Protein AF-A0A2Z4WAM3-F1 (afdb_monomer_lite)

Sequence (130 aa):
MFNLNGNDMFFIPVITGIVSMLKSLGLKKTFAPLVSLVLGIILSLIFSTEPELKFRALKGMILGLSASGFYTNGKKAVTMINSDNNLDKQIEKQETDNNKIDVKKLDDEKDIELKLNNHINKEYEKIDKK

Radius of gyration: 34.49 Å; chains: 1; bounding box: 85×30×85 Å

Foldseek 3Di:
DQDDDPVNVVLLVVLLVVLVVVVVVPPDLVCSLVSLLVSLLVCLVVPPPDPDNVSSSVRSNVSSNNSSPVVVVVVVVVCVVVCVVVVVVVVVVVVVVVVVVVVVVVVVVVVVVVVVVVVVVVVVVVVVVD

pLDDT: mean 72.45, std 12.18, range [47.09, 91.25]

Structure (mmCIF, N/CA/C/O backbone):
data_AF-A0A2Z4WAM3-F1
#
_entry.id   AF-A0A2Z4WAM3-F1
#
loop_
_atom_site.group_PDB
_atom_site.id
_atom_site.type_symbol
_atom_site.label_atom_id
_atom_site.label_alt_id
_atom_site.label_comp_id
_atom_site.label_asym_id
_atom_site.label_entity_id
_atom_site.label_seq_id
_atom_site.pdbx_PDB_ins_code
_atom_site.Cartn_x
_atom_site.Cartn_y
_atom_site.Cartn_z
_atom_site.occupancy
_atom_site.B_iso_or_equiv
_atom_site.auth_seq_id
_atom_site.auth_comp_id
_atom_site.auth_asym_id
_atom_site.auth_atom_id
_atom_site.pdbx_PDB_model_num
ATOM 1 N N . MET A 1 1 ? 22.540 5.131 -12.030 1.00 54.34 1 MET A N 1
ATOM 2 C CA . MET A 1 1 ? 21.801 6.235 -11.379 1.00 54.34 1 MET A CA 1
ATOM 3 C C . MET A 1 1 ? 20.325 5.951 -11.608 1.00 54.34 1 MET A C 1
ATOM 5 O O . MET A 1 1 ? 19.946 5.794 -12.757 1.00 54.34 1 MET A O 1
ATOM 9 N N . PHE A 1 2 ? 19.550 5.724 -10.547 1.00 63.81 2 PHE A N 1
ATOM 10 C CA . PHE A 1 2 ? 18.144 5.308 -10.636 1.00 63.81 2 PHE A CA 1
ATOM 11 C C . PHE A 1 2 ? 17.326 6.357 -11.406 1.00 63.81 2 PHE A C 1
ATOM 13 O O . PHE A 1 2 ? 17.219 7.489 -10.940 1.00 63.81 2 PHE A O 1
ATOM 20 N N . ASN A 1 3 ? 16.792 6.000 -12.581 1.00 66.69 3 ASN A N 1
ATOM 21 C CA . ASN A 1 3 ? 15.991 6.904 -13.406 1.00 66.69 3 ASN A CA 1
ATOM 22 C C . ASN A 1 3 ? 14.498 6.574 -13.271 1.00 66.69 3 ASN A C 1
ATOM 24 O O . ASN A 1 3 ? 13.985 5.571 -13.782 1.00 66.69 3 ASN A O 1
ATOM 28 N N . LEU A 1 4 ? 13.792 7.450 -12.559 1.00 67.00 4 LEU A N 1
ATOM 29 C CA . LEU A 1 4 ? 12.342 7.576 -12.650 1.00 67.00 4 LEU A CA 1
ATOM 30 C C . LEU A 1 4 ? 12.055 8.638 -13.705 1.00 67.00 4 LEU A C 1
ATOM 32 O O . LEU A 1 4 ? 12.231 9.829 -13.458 1.00 67.00 4 LEU A O 1
ATOM 36 N N . ASN A 1 5 ? 11.633 8.205 -14.886 1.00 71.88 5 ASN A N 1
ATOM 37 C CA . ASN A 1 5 ? 11.164 9.120 -15.913 1.00 71.88 5 ASN A CA 1
ATOM 38 C C . ASN A 1 5 ? 9.771 9.631 -15.522 1.00 71.88 5 ASN A C 1
ATOM 40 O O . ASN A 1 5 ? 9.014 8.923 -14.858 1.00 71.88 5 ASN A O 1
ATOM 44 N N . GLY A 1 6 ? 9.388 10.832 -15.969 1.00 71.12 6 GLY A N 1
ATOM 45 C CA . GLY A 1 6 ? 8.061 11.399 -15.669 1.00 71.12 6 GLY A CA 1
ATOM 46 C C . GLY A 1 6 ? 6.897 10.478 -16.068 1.00 71.12 6 GLY A C 1
ATOM 47 O O . GLY A 1 6 ? 5.869 10.441 -15.397 1.00 71.12 6 GLY A O 1
ATOM 48 N N . ASN A 1 7 ? 7.102 9.647 -17.091 1.00 75.50 7 ASN A N 1
ATOM 49 C CA . ASN A 1 7 ? 6.134 8.650 -17.550 1.00 75.50 7 ASN A CA 1
ATOM 50 C C . ASN A 1 7 ? 5.888 7.526 -16.527 1.00 75.50 7 ASN A C 1
ATOM 52 O O . ASN A 1 7 ? 4.809 6.939 -16.501 1.00 75.50 7 ASN A O 1
ATOM 56 N N . ASP A 1 8 ? 6.853 7.244 -15.651 1.00 74.38 8 ASP A N 1
ATOM 57 C CA . ASP A 1 8 ? 6.728 6.187 -14.646 1.00 74.38 8 ASP A CA 1
ATOM 58 C C . ASP A 1 8 ? 5.770 6.582 -13.512 1.00 74.38 8 ASP A C 1
ATOM 60 O O . ASP A 1 8 ? 5.213 5.733 -12.813 1.00 74.38 8 ASP A O 1
ATOM 64 N N . MET A 1 9 ? 5.542 7.885 -13.341 1.00 78.31 9 MET A N 1
ATOM 65 C CA . MET A 1 9 ? 4.683 8.430 -12.296 1.00 78.31 9 MET A CA 1
ATOM 66 C C . MET A 1 9 ? 3.201 8.095 -12.536 1.00 78.31 9 MET A C 1
ATOM 68 O O . MET A 1 9 ? 2.434 7.980 -11.578 1.00 78.31 9 MET A O 1
ATOM 72 N N . PHE A 1 10 ? 2.806 7.834 -13.790 1.00 85.25 10 PHE A N 1
ATOM 73 C CA . PHE A 1 10 ? 1.450 7.405 -14.150 1.00 85.25 10 PHE A CA 1
ATOM 74 C C . PHE A 1 10 ? 1.118 5.984 -13.682 1.00 85.25 10 PHE A C 1
ATOM 76 O O . PHE A 1 10 ? -0.057 5.654 -13.519 1.00 85.25 10 PHE A O 1
ATOM 83 N N . PHE A 1 11 ? 2.114 5.141 -13.395 1.00 83.62 11 PHE A N 1
ATOM 84 C CA . PHE A 1 11 ? 1.845 3.788 -12.908 1.00 83.62 11 PHE A CA 1
ATOM 85 C C . PHE A 1 11 ? 1.216 3.784 -11.510 1.00 83.62 11 PHE A C 1
ATOM 87 O O . PHE A 1 11 ? 0.426 2.897 -11.203 1.00 83.62 11 PHE A O 1
ATOM 94 N N . ILE A 1 12 ? 1.488 4.791 -10.675 1.00 85.94 12 ILE A N 1
ATOM 95 C CA . ILE A 1 12 ? 0.952 4.879 -9.307 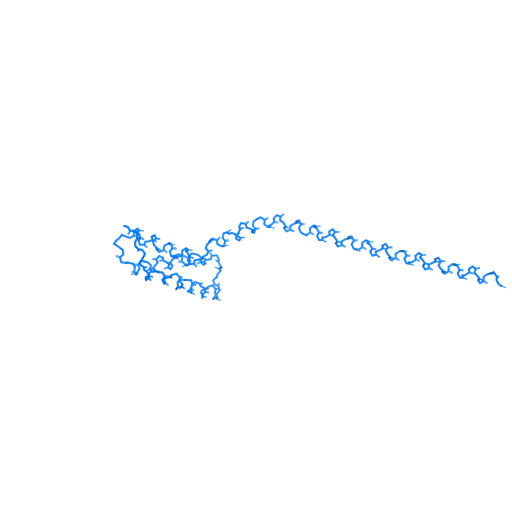1.00 85.94 12 ILE A CA 1
ATOM 96 C C . ILE A 1 12 ? -0.588 4.977 -9.295 1.00 85.94 12 ILE A C 1
ATOM 98 O O . ILE A 1 12 ? -1.220 4.129 -8.651 1.00 85.94 12 ILE A O 1
ATOM 102 N N . PRO A 1 13 ? -1.234 5.945 -9.984 1.00 88.38 13 PRO A N 1
ATOM 103 C CA . PRO A 1 13 ? -2.694 6.014 -10.029 1.00 88.38 13 PRO A CA 1
ATOM 104 C C . PRO A 1 13 ? -3.318 4.811 -10.747 1.00 88.38 13 PRO A C 1
ATOM 106 O O . PRO A 1 13 ? -4.379 4.357 -10.327 1.00 88.38 13 PRO A O 1
ATOM 109 N N . VAL A 1 14 ? -2.651 4.235 -11.756 1.00 89.00 14 VAL A N 1
ATOM 110 C CA . VAL A 1 14 ? -3.119 3.016 -12.444 1.00 89.00 14 VAL A CA 1
ATOM 111 C C . VAL A 1 14 ? -3.167 1.825 -11.484 1.00 89.00 14 VAL A C 1
ATOM 113 O O . VAL A 1 14 ? -4.210 1.184 -11.344 1.00 89.00 14 VAL A O 1
ATOM 116 N N . ILE A 1 15 ? -2.072 1.560 -10.762 1.00 88.69 15 ILE A N 1
ATOM 117 C CA . ILE A 1 15 ? -2.007 0.486 -9.759 1.00 88.69 15 ILE A CA 1
ATOM 118 C C . ILE A 1 15 ? -3.053 0.733 -8.667 1.00 88.69 15 ILE A C 1
ATOM 120 O O . ILE A 1 15 ? -3.781 -0.183 -8.285 1.00 88.69 15 ILE A O 1
ATOM 124 N N . THR A 1 16 ? -3.173 1.976 -8.193 1.00 86.50 16 THR A N 1
ATOM 125 C CA . THR A 1 16 ? -4.145 2.354 -7.156 1.00 86.50 16 THR A CA 1
ATOM 126 C C . THR A 1 16 ? -5.585 2.115 -7.615 1.00 86.50 16 THR A C 1
ATOM 128 O O . THR A 1 16 ? -6.379 1.560 -6.854 1.00 86.50 16 THR A O 1
ATOM 131 N N . GLY A 1 17 ? -5.921 2.475 -8.857 1.00 87.44 17 GLY A N 1
ATOM 132 C CA . GLY A 1 17 ? -7.244 2.272 -9.449 1.00 87.44 17 GLY A CA 1
ATOM 133 C C . GLY A 1 17 ? -7.616 0.795 -9.544 1.00 87.44 17 GLY A C 1
ATOM 134 O O . GLY A 1 17 ? -8.666 0.398 -9.038 1.00 87.44 17 GLY A O 1
ATOM 135 N N . ILE A 1 18 ? -6.718 -0.036 -10.085 1.00 88.38 18 ILE A N 1
ATOM 136 C CA . ILE A 1 18 ? -6.936 -1.486 -10.188 1.00 88.38 18 ILE A CA 1
ATOM 137 C C . ILE A 1 18 ? -7.137 -2.091 -8.793 1.00 88.38 18 ILE A C 1
ATOM 139 O O . ILE A 1 18 ? -8.131 -2.767 -8.535 1.00 88.38 18 ILE A O 1
ATOM 143 N N . VAL A 1 19 ? -6.246 -1.788 -7.847 1.00 85.81 19 VAL A N 1
ATOM 144 C CA . VAL A 1 19 ? -6.341 -2.293 -6.468 1.00 85.81 19 VAL A CA 1
ATOM 145 C C . VAL A 1 19 ? -7.636 -1.831 -5.787 1.00 85.81 19 VAL A C 1
ATOM 147 O O . VAL A 1 19 ? -8.226 -2.589 -5.017 1.00 85.81 19 VAL A O 1
ATOM 150 N N . SER A 1 20 ? -8.106 -0.612 -6.063 1.00 84.38 20 SER A N 1
ATOM 151 C CA . SER A 1 20 ? -9.373 -0.085 -5.537 1.00 84.38 20 SER A CA 1
ATOM 152 C C . SER A 1 20 ? -10.595 -0.827 -6.091 1.00 84.38 20 SER A C 1
ATOM 154 O O . SER A 1 20 ? -11.514 -1.160 -5.337 1.00 84.38 20 SER A O 1
ATOM 156 N N . MET A 1 21 ? -10.582 -1.170 -7.381 1.00 85.00 21 MET A N 1
ATOM 157 C CA . MET A 1 21 ? -11.629 -1.997 -7.988 1.00 85.00 21 MET A CA 1
ATOM 158 C C . MET A 1 21 ? -11.644 -3.399 -7.375 1.00 85.00 21 MET A C 1
ATOM 160 O O . MET A 1 21 ? -12.700 -3.853 -6.944 1.00 85.00 21 MET A O 1
ATOM 164 N N . LEU A 1 22 ? -10.485 -4.051 -7.215 1.00 84.31 22 LEU A N 1
ATOM 165 C CA . LEU A 1 22 ? -10.424 -5.366 -6.562 1.00 84.31 22 LEU A CA 1
ATOM 166 C C . LEU A 1 22 ? -10.932 -5.330 -5.113 1.00 84.31 22 LEU A C 1
ATOM 168 O O . LEU A 1 22 ? -11.656 -6.232 -4.693 1.00 84.31 22 LEU A O 1
ATOM 172 N N . LYS A 1 23 ? -10.603 -4.280 -4.348 1.00 79.81 23 LYS A N 1
ATOM 173 C CA . LYS A 1 23 ? -11.161 -4.072 -2.998 1.00 79.81 23 LYS A CA 1
ATOM 174 C C . LYS A 1 23 ? -12.687 -3.984 -3.023 1.00 79.81 23 LYS A C 1
ATOM 176 O O . LYS A 1 23 ? -13.337 -4.547 -2.148 1.00 79.81 23 LYS A O 1
ATOM 181 N N . SER A 1 24 ? -13.242 -3.294 -4.017 1.00 76.25 24 SER A N 1
ATOM 182 C CA . SER A 1 24 ? -14.691 -3.111 -4.171 1.00 76.25 24 SER A CA 1
ATOM 183 C C . SER A 1 24 ? -15.408 -4.407 -4.567 1.00 76.25 24 SER A C 1
ATOM 185 O O . SER A 1 24 ? -16.566 -4.593 -4.215 1.00 76.25 24 SER A O 1
ATOM 187 N N . LEU A 1 25 ? -14.708 -5.335 -5.227 1.00 80.50 25 LEU A N 1
ATOM 188 C CA . LEU A 1 25 ? -15.220 -6.651 -5.633 1.00 80.50 25 LEU A CA 1
ATOM 189 C C . LEU A 1 25 ? -15.159 -7.722 -4.523 1.00 80.50 25 LEU A C 1
ATOM 191 O O . LEU A 1 25 ? -15.464 -8.883 -4.779 1.00 80.50 25 LEU A O 1
ATOM 195 N N . GLY A 1 26 ? -14.771 -7.361 -3.294 1.00 73.81 26 GLY A N 1
ATOM 196 C CA . GLY A 1 26 ? -14.760 -8.279 -2.145 1.00 73.81 26 GLY A CA 1
ATOM 197 C C . GLY A 1 26 ? -13.373 -8.751 -1.701 1.00 73.81 26 GLY A C 1
ATOM 198 O O . GLY A 1 26 ? -13.267 -9.600 -0.813 1.00 73.81 26 GLY A O 1
ATOM 199 N N . LEU A 1 27 ? -12.290 -8.192 -2.255 1.00 74.62 27 LEU A N 1
ATOM 200 C CA . LEU A 1 27 ? -10.943 -8.484 -1.768 1.00 74.62 27 LEU A CA 1
ATOM 201 C C . LEU A 1 27 ? -10.762 -7.933 -0.342 1.00 74.62 27 LEU A C 1
ATOM 203 O O . LEU A 1 27 ? -10.861 -6.725 -0.103 1.00 74.62 27 LEU A O 1
ATOM 207 N N . LYS A 1 28 ? -10.442 -8.815 0.616 1.00 70.25 28 LYS A N 1
ATOM 208 C CA . LYS A 1 28 ? -10.142 -8.416 2.001 1.00 70.25 28 LYS A CA 1
ATOM 209 C C . LYS A 1 28 ? -9.019 -7.373 2.005 1.00 70.25 28 LYS A C 1
ATOM 211 O O . LYS A 1 28 ? -7.975 -7.573 1.382 1.00 70.25 28 LYS A O 1
ATOM 216 N N . LYS A 1 29 ? -9.208 -6.278 2.755 1.00 68.94 29 LYS A N 1
ATOM 217 C CA . LYS A 1 29 ? -8.260 -5.144 2.837 1.00 68.94 29 LYS A CA 1
ATOM 218 C C . LYS A 1 29 ? -6.824 -5.560 3.186 1.00 68.94 29 LYS A C 1
ATOM 220 O O . LYS A 1 29 ? -5.895 -4.856 2.808 1.00 68.94 29 LYS A O 1
ATOM 225 N N . THR A 1 30 ? -6.641 -6.709 3.831 1.00 73.44 30 THR A N 1
ATOM 226 C CA . THR A 1 30 ? -5.341 -7.301 4.173 1.00 73.44 30 THR A CA 1
ATOM 227 C C . THR A 1 30 ? -4.509 -7.710 2.951 1.00 73.44 30 THR A C 1
ATOM 229 O O . THR A 1 30 ? -3.288 -7.630 3.002 1.00 73.44 30 THR A O 1
ATOM 232 N N . PHE A 1 31 ? -5.140 -8.094 1.834 1.00 80.62 31 PHE A N 1
ATOM 233 C CA . PHE A 1 31 ? -4.430 -8.507 0.611 1.00 80.62 31 PHE A CA 1
ATOM 234 C C . PHE A 1 31 ? -4.140 -7.357 -0.347 1.00 80.62 31 PHE A C 1
ATOM 236 O O . PHE A 1 31 ? -3.322 -7.501 -1.250 1.00 80.62 31 PHE A O 1
ATOM 243 N N . ALA A 1 32 ? -4.765 -6.200 -0.145 1.00 79.88 32 ALA A N 1
ATOM 244 C CA . ALA A 1 32 ? -4.541 -5.026 -0.975 1.00 79.88 32 ALA A CA 1
ATOM 245 C C . ALA A 1 32 ? -3.060 -4.642 -1.172 1.00 79.88 32 ALA A C 1
ATOM 247 O O . ALA A 1 32 ? -2.687 -4.394 -2.318 1.00 79.88 32 ALA A O 1
ATOM 248 N N . PRO A 1 33 ? -2.212 -4.596 -0.123 1.00 84.31 33 PRO A N 1
ATOM 249 C CA . PRO A 1 33 ? -0.800 -4.272 -0.305 1.00 84.31 33 PRO A CA 1
ATOM 250 C C . PRO A 1 33 ? 0.008 -5.373 -0.988 1.00 84.31 33 PRO A C 1
ATOM 252 O O . PRO A 1 33 ? 0.965 -5.074 -1.694 1.00 84.31 33 PRO A O 1
ATOM 255 N N . LEU A 1 34 ? -0.385 -6.639 -0.836 1.00 88.38 34 LEU A N 1
ATOM 256 C CA . LEU A 1 34 ? 0.265 -7.730 -1.556 1.00 88.38 34 LEU A CA 1
ATOM 257 C C . LEU A 1 34 ? -0.067 -7.663 -3.051 1.00 88.38 34 LEU A C 1
ATOM 259 O O . LEU A 1 34 ? 0.819 -7.777 -3.892 1.00 88.38 34 LEU A O 1
ATOM 263 N N . VAL A 1 35 ? -1.333 -7.403 -3.384 1.00 87.50 35 VAL A N 1
ATOM 264 C CA . VAL A 1 35 ? -1.784 -7.247 -4.772 1.00 87.50 35 VAL A CA 1
ATOM 265 C C . VAL A 1 35 ? -1.109 -6.051 -5.438 1.00 87.50 35 VAL A C 1
ATOM 267 O O . VAL A 1 35 ? -0.628 -6.180 -6.559 1.00 87.50 35 VAL A O 1
ATOM 270 N N . SER A 1 36 ? -1.020 -4.904 -4.760 1.00 86.94 36 SER A N 1
ATOM 271 C CA . SER A 1 36 ? -0.358 -3.724 -5.325 1.00 86.94 36 SER A CA 1
ATOM 272 C C . SER A 1 36 ? 1.147 -3.929 -5.513 1.00 86.94 36 SER A C 1
ATOM 274 O O . SER A 1 36 ? 1.705 -3.438 -6.490 1.00 86.94 36 SER A O 1
ATOM 276 N N . LEU A 1 37 ? 1.802 -4.669 -4.611 1.00 90.19 37 LEU A N 1
ATOM 277 C CA . LEU A 1 37 ? 3.214 -5.031 -4.716 1.00 90.19 37 LEU A CA 1
ATOM 278 C C . LEU A 1 37 ? 3.465 -5.924 -5.932 1.00 90.19 37 LEU A C 1
ATOM 280 O O . LEU A 1 37 ? 4.340 -5.629 -6.743 1.00 90.19 37 LEU A O 1
ATOM 284 N N . VAL A 1 38 ? 2.669 -6.984 -6.080 1.00 91.25 38 VAL A N 1
ATOM 285 C CA . VAL A 1 38 ? 2.763 -7.906 -7.216 1.00 91.25 38 VAL A CA 1
ATOM 286 C C . VAL A 1 38 ? 2.487 -7.168 -8.526 1.00 91.25 38 VAL A C 1
ATOM 288 O O . VAL A 1 38 ? 3.273 -7.295 -9.462 1.00 91.25 38 VAL A O 1
ATOM 291 N N . LEU A 1 39 ? 1.449 -6.325 -8.579 1.00 90.62 39 LEU A N 1
ATOM 292 C CA . LEU A 1 39 ? 1.183 -5.480 -9.746 1.00 90.62 39 LEU A CA 1
ATOM 293 C C . LEU A 1 39 ? 2.359 -4.551 -10.056 1.00 90.62 39 LEU A C 1
ATOM 295 O O . LEU A 1 39 ? 2.794 -4.493 -11.199 1.00 90.62 39 LEU A O 1
ATOM 299 N N . GLY A 1 40 ? 2.899 -3.848 -9.059 1.00 89.31 40 GLY A N 1
ATOM 300 C CA . GLY A 1 40 ? 4.020 -2.926 -9.252 1.00 89.31 40 GLY A CA 1
ATOM 301 C C . GLY A 1 40 ? 5.269 -3.621 -9.796 1.00 89.31 40 GLY A C 1
ATOM 302 O O . GLY A 1 40 ? 5.910 -3.112 -10.717 1.00 89.31 40 GLY A O 1
ATOM 303 N N . ILE A 1 41 ? 5.587 -4.812 -9.282 1.00 90.38 41 ILE A N 1
ATOM 304 C CA . ILE A 1 41 ? 6.703 -5.629 -9.772 1.00 90.38 41 ILE A CA 1
ATOM 305 C C . ILE A 1 41 ? 6.443 -6.092 -11.207 1.00 90.38 41 ILE A C 1
ATOM 307 O O . ILE A 1 41 ? 7.317 -5.914 -12.048 1.00 90.38 41 ILE A O 1
ATOM 311 N N . ILE A 1 42 ? 5.257 -6.624 -11.515 1.00 90.62 42 ILE A N 1
ATOM 312 C CA . ILE A 1 42 ? 4.911 -7.092 -12.867 1.00 90.62 42 ILE A CA 1
ATOM 313 C C . ILE A 1 42 ? 4.967 -5.939 -13.874 1.00 90.62 42 ILE A C 1
ATOM 315 O O . ILE A 1 42 ? 5.597 -6.070 -14.921 1.00 90.62 42 ILE A O 1
ATOM 319 N N . LEU A 1 43 ? 4.369 -4.789 -13.551 1.00 87.31 43 LEU A N 1
ATOM 320 C CA . LEU A 1 43 ? 4.363 -3.625 -14.435 1.00 87.31 43 LEU A CA 1
ATOM 321 C C . LEU A 1 43 ? 5.786 -3.108 -14.675 1.00 87.31 43 LEU A C 1
ATOM 323 O O . LEU A 1 43 ? 6.158 -2.869 -15.819 1.00 87.31 43 LEU A O 1
ATOM 327 N N . SER A 1 44 ? 6.616 -3.014 -13.634 1.00 84.56 44 SER A N 1
ATOM 328 C CA . SER A 1 44 ? 8.022 -2.617 -13.781 1.00 84.56 44 SER A CA 1
ATOM 329 C C . SER A 1 44 ? 8.834 -3.649 -14.574 1.00 84.56 44 SER A C 1
ATOM 331 O O . SER A 1 44 ? 9.654 -3.302 -15.425 1.00 84.56 44 SER A O 1
ATOM 333 N N . LEU A 1 45 ? 8.579 -4.941 -14.371 1.00 85.00 45 LEU A N 1
ATOM 334 C CA . LEU A 1 45 ? 9.225 -6.006 -15.133 1.00 85.00 45 LEU A CA 1
ATOM 335 C C . LEU A 1 45 ? 8.776 -6.070 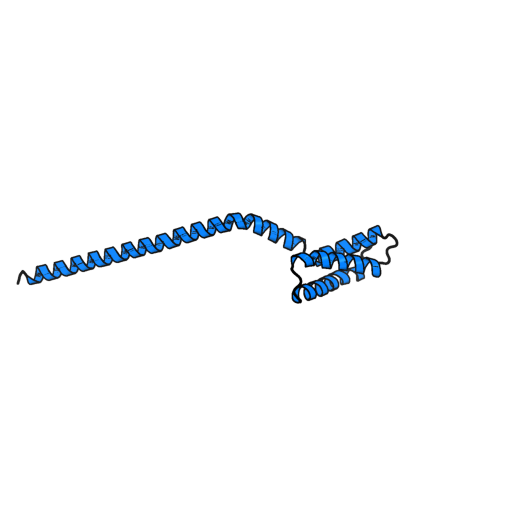-16.589 1.00 85.00 45 LEU A C 1
ATOM 337 O O . LEU A 1 45 ? 9.518 -6.622 -17.382 1.00 85.00 45 LEU A O 1
ATOM 341 N N . ILE A 1 46 ? 7.633 -5.520 -16.985 1.00 84.88 46 ILE A N 1
ATOM 342 C CA . ILE A 1 46 ? 7.211 -5.517 -18.395 1.00 84.88 46 ILE A CA 1
ATOM 343 C C . ILE A 1 46 ? 7.601 -4.200 -19.074 1.00 84.88 46 ILE A C 1
ATOM 345 O O . ILE A 1 46 ? 8.128 -4.221 -20.182 1.00 84.88 46 ILE A O 1
ATOM 349 N N . PHE A 1 47 ? 7.401 -3.068 -18.397 1.00 80.06 47 PHE A N 1
ATOM 350 C CA . PHE A 1 47 ? 7.528 -1.735 -18.994 1.00 80.06 47 PHE A CA 1
ATOM 351 C C . PHE A 1 47 ? 8.867 -1.036 -18.749 1.00 80.06 47 PHE A C 1
ATOM 353 O O . PHE A 1 47 ? 9.200 -0.107 -19.481 1.00 80.06 47 PHE A O 1
ATOM 360 N N . SER A 1 48 ? 9.642 -1.427 -17.736 1.00 76.50 48 SER A N 1
ATOM 361 C CA . SER A 1 48 ? 10.890 -0.721 -17.433 1.00 76.50 48 SER A CA 1
ATOM 362 C C . SER A 1 48 ? 12.016 -1.169 -18.365 1.00 76.50 48 SER A C 1
ATOM 364 O O . SER A 1 48 ? 12.347 -2.350 -18.441 1.00 76.50 48 SER A O 1
ATOM 366 N N . THR A 1 49 ? 12.661 -0.204 -19.014 1.00 72.25 49 THR A N 1
ATOM 367 C CA . THR A 1 49 ? 13.790 -0.397 -19.944 1.00 72.25 49 THR A CA 1
ATOM 368 C C . THR A 1 49 ? 15.140 -0.586 -19.243 1.00 72.25 49 THR A C 1
ATOM 370 O O . THR A 1 49 ? 16.176 -0.654 -19.897 1.00 72.25 49 THR A O 1
ATOM 373 N N . GLU A 1 50 ? 15.139 -0.646 -17.910 1.00 73.69 50 GLU A N 1
ATOM 374 C CA . GLU A 1 50 ? 16.349 -0.798 -17.098 1.00 73.69 50 GLU A CA 1
ATOM 375 C C . GLU A 1 50 ? 17.035 -2.151 -17.385 1.00 73.69 50 GLU A C 1
ATOM 377 O O . GLU A 1 50 ? 16.369 -3.195 -17.324 1.00 73.69 50 GLU A O 1
ATOM 382 N N . PRO A 1 51 ? 18.354 -2.159 -17.664 1.00 68.50 51 PRO A N 1
ATOM 383 C CA . PRO A 1 51 ? 19.093 -3.368 -18.031 1.00 68.50 51 PRO A CA 1
ATOM 384 C C . PRO A 1 51 ? 19.282 -4.321 -16.845 1.00 68.50 51 PRO A C 1
ATOM 386 O O . PRO A 1 51 ? 19.367 -5.536 -17.019 1.00 68.50 51 PRO A O 1
ATOM 389 N N . GLU A 1 52 ? 19.315 -3.792 -15.621 1.00 83.31 52 GLU A N 1
ATOM 390 C CA . GLU A 1 52 ? 19.516 -4.584 -14.413 1.00 83.31 52 GLU A CA 1
ATOM 391 C C . GLU A 1 52 ? 18.189 -5.006 -13.773 1.00 83.31 52 GLU A C 1
ATOM 393 O O . GLU A 1 52 ? 17.429 -4.192 -13.240 1.00 83.31 52 GLU A O 1
ATOM 398 N N . LEU A 1 53 ? 17.959 -6.321 -13.719 1.00 82.75 53 LEU A N 1
ATOM 399 C CA . LEU A 1 53 ? 16.782 -6.927 -13.081 1.00 82.75 53 LEU A CA 1
ATOM 400 C C . LEU A 1 53 ? 16.599 -6.491 -11.617 1.00 82.75 53 LEU A C 1
ATOM 402 O O . LEU A 1 53 ? 15.468 -6.334 -11.156 1.00 82.75 53 LEU A O 1
ATOM 406 N N . LYS A 1 54 ? 17.702 -6.247 -10.896 1.00 83.50 54 LYS A N 1
ATOM 407 C CA . LYS A 1 54 ? 17.683 -5.807 -9.492 1.00 83.50 54 LYS A CA 1
ATOM 408 C C . LYS A 1 54 ? 17.016 -4.439 -9.335 1.00 83.50 54 LYS A C 1
ATOM 410 O O . LYS A 1 54 ? 16.106 -4.289 -8.520 1.00 83.50 54 LYS A O 1
ATOM 415 N N . PHE A 1 55 ? 17.418 -3.460 -10.145 1.00 83.81 55 PHE A N 1
ATOM 416 C CA . PHE A 1 55 ? 16.821 -2.122 -10.123 1.00 83.81 55 PHE A CA 1
ATOM 417 C C . PHE A 1 55 ? 15.377 -2.134 -10.616 1.00 83.81 55 PHE A C 1
ATOM 419 O O . PHE A 1 55 ? 14.529 -1.422 -10.079 1.00 83.81 55 PHE A O 1
ATOM 426 N N . ARG A 1 56 ? 15.076 -3.004 -11.578 1.00 84.88 56 ARG A N 1
ATOM 427 C CA . ARG A 1 56 ? 13.735 -3.189 -12.130 1.00 84.88 56 ARG A CA 1
ATOM 428 C C . ARG A 1 56 ? 12.740 -3.697 -11.085 1.00 84.88 56 ARG A C 1
ATOM 430 O O . ARG A 1 56 ? 11.653 -3.135 -10.938 1.00 84.88 56 ARG A O 1
ATOM 437 N N . ALA A 1 57 ? 13.131 -4.696 -10.297 1.00 86.50 57 ALA A N 1
ATOM 438 C CA . ALA A 1 57 ? 12.315 -5.189 -9.193 1.00 86.50 57 ALA A CA 1
ATOM 439 C C . ALA A 1 57 ? 12.162 -4.129 -8.091 1.00 86.50 57 ALA A C 1
ATOM 441 O O . ALA A 1 57 ? 11.052 -3.895 -7.615 1.00 86.50 57 ALA A O 1
ATOM 442 N N . LEU A 1 58 ? 13.247 -3.429 -7.738 1.00 88.44 58 LEU A N 1
ATOM 443 C CA . LEU A 1 58 ? 13.225 -2.374 -6.721 1.00 88.44 58 LEU A CA 1
ATOM 444 C C . LEU A 1 58 ? 12.274 -1.226 -7.088 1.00 88.44 58 LEU A C 1
ATOM 446 O O . LEU A 1 58 ? 11.462 -0.812 -6.262 1.00 88.44 58 LEU A O 1
ATOM 450 N N . LYS A 1 59 ? 12.310 -0.768 -8.343 1.00 86.62 59 LYS A N 1
ATOM 451 C CA . LYS A 1 59 ? 11.397 0.253 -8.877 1.00 86.62 59 LYS A CA 1
ATOM 452 C C . LYS A 1 59 ? 9.932 -0.177 -8.760 1.00 86.62 59 LYS A C 1
ATOM 454 O O . LYS A 1 59 ? 9.098 0.593 -8.289 1.00 86.62 59 LYS A O 1
ATOM 459 N N . GLY A 1 60 ? 9.634 -1.428 -9.114 1.00 87.38 60 GLY A N 1
ATOM 460 C CA . GLY A 1 60 ? 8.292 -1.999 -8.994 1.00 87.38 60 GLY A CA 1
ATOM 461 C C . GLY A 1 60 ? 7.805 -2.106 -7.549 1.00 87.38 60 GLY A C 1
ATOM 462 O O . GLY A 1 60 ? 6.649 -1.786 -7.269 1.00 87.38 60 GLY A O 1
ATOM 463 N N . MET A 1 61 ? 8.690 -2.472 -6.616 1.00 89.56 61 MET A N 1
ATOM 464 C CA . MET A 1 61 ? 8.372 -2.486 -5.185 1.00 89.56 61 MET A CA 1
ATOM 465 C C . MET A 1 61 ? 8.019 -1.091 -4.668 1.00 89.56 61 MET A C 1
ATOM 467 O O . MET A 1 61 ? 7.012 -0.933 -3.982 1.00 89.56 61 MET A O 1
ATOM 471 N N . ILE A 1 62 ? 8.799 -0.072 -5.037 1.00 88.44 62 ILE A N 1
ATOM 472 C CA . ILE A 1 62 ? 8.549 1.317 -4.632 1.00 88.44 62 ILE A CA 1
ATOM 473 C C . ILE A 1 62 ? 7.187 1.793 -5.154 1.00 88.44 62 ILE A C 1
ATOM 475 O O . ILE A 1 62 ? 6.377 2.296 -4.373 1.00 88.44 62 ILE A O 1
ATOM 479 N N . LEU A 1 63 ? 6.899 1.587 -6.444 1.00 87.81 63 LEU A N 1
ATOM 480 C CA . LEU A 1 63 ? 5.622 1.969 -7.061 1.00 87.81 63 LEU A CA 1
ATOM 481 C C . LEU A 1 63 ? 4.432 1.239 -6.412 1.00 87.81 63 LEU A C 1
ATOM 483 O O . LEU A 1 63 ? 3.437 1.867 -6.045 1.00 87.81 63 LEU A O 1
AT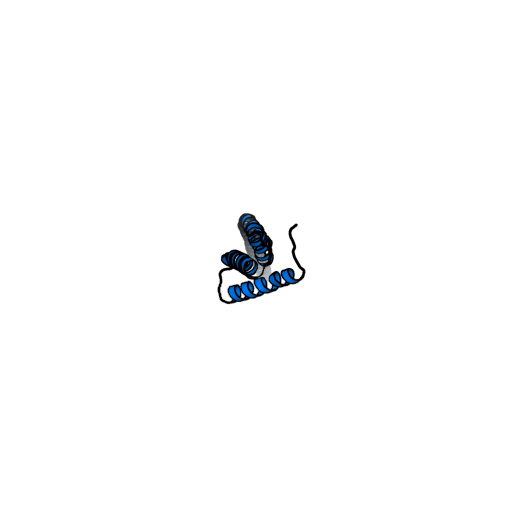OM 487 N N . GLY A 1 64 ? 4.551 -0.078 -6.221 1.00 87.19 64 GLY A N 1
ATOM 488 C CA . GLY A 1 64 ? 3.492 -0.926 -5.669 1.00 87.19 64 GLY A CA 1
ATOM 489 C C . GLY A 1 64 ? 3.202 -0.678 -4.186 1.00 87.19 64 GLY A C 1
ATOM 490 O O . GLY A 1 64 ? 2.037 -0.653 -3.778 1.00 87.19 64 GLY A O 1
ATOM 491 N N . LEU A 1 65 ? 4.236 -0.453 -3.367 1.00 86.38 65 LEU A N 1
ATOM 492 C CA . LEU A 1 65 ? 4.072 -0.113 -1.949 1.00 86.38 65 LEU A CA 1
ATOM 493 C C . LEU A 1 65 ? 3.490 1.290 -1.777 1.00 86.38 65 LEU A C 1
ATOM 495 O O . LEU A 1 65 ? 2.593 1.469 -0.947 1.00 86.38 65 LEU A O 1
ATOM 499 N N . SER A 1 66 ? 3.926 2.252 -2.595 1.00 83.75 66 SER A N 1
ATOM 500 C CA . SER A 1 66 ? 3.421 3.631 -2.556 1.00 83.75 66 SER A CA 1
ATOM 501 C C . SER A 1 66 ? 1.936 3.706 -2.920 1.00 83.75 66 SER A C 1
ATOM 503 O O . SER A 1 66 ? 1.179 4.404 -2.252 1.00 83.75 66 SER A O 1
ATOM 505 N N . ALA A 1 67 ? 1.485 2.913 -3.900 1.00 82.50 67 ALA A N 1
ATOM 506 C CA . ALA A 1 67 ? 0.071 2.818 -4.281 1.00 82.50 67 ALA A CA 1
ATOM 507 C C . ALA A 1 67 ? -0.826 2.182 -3.195 1.00 82.50 67 ALA A C 1
ATOM 509 O O . ALA A 1 67 ? -2.036 2.405 -3.152 1.00 82.50 67 ALA A O 1
ATOM 510 N N . SER A 1 68 ? -0.257 1.362 -2.305 1.00 77.19 68 SER A N 1
ATOM 511 C CA . SER A 1 68 ? -1.028 0.560 -1.344 1.00 77.19 68 SER A CA 1
ATOM 512 C C . SER A 1 68 ? -1.509 1.314 -0.103 1.00 77.19 68 SER A C 1
ATOM 514 O O . SER A 1 68 ? -2.429 0.852 0.581 1.00 77.19 68 SER A O 1
ATOM 516 N N . GLY A 1 69 ? -0.867 2.439 0.228 1.00 70.62 69 GLY A N 1
ATOM 517 C CA . GLY A 1 69 ? -1.081 3.127 1.500 1.00 70.62 69 GLY A CA 1
ATOM 518 C C . GLY A 1 69 ? -0.682 2.284 2.720 1.00 70.62 69 GLY A C 1
ATOM 519 O O . GLY A 1 69 ? -1.302 2.418 3.777 1.00 70.62 69 GLY A O 1
ATOM 520 N N . PHE A 1 70 ? 0.321 1.398 2.593 1.00 68.06 70 PHE A N 1
ATOM 521 C CA . PHE A 1 70 ? 0.802 0.520 3.676 1.00 68.06 70 PHE A CA 1
ATOM 522 C C . PHE A 1 70 ? 1.054 1.287 4.983 1.00 68.06 70 PHE A C 1
ATOM 524 O O . PHE A 1 70 ? 0.684 0.826 6.062 1.00 68.06 70 PHE A O 1
ATOM 531 N N . TYR A 1 71 ? 1.574 2.512 4.867 1.00 60.97 71 TYR A N 1
ATOM 532 C CA . TYR A 1 71 ? 1.802 3.420 5.989 1.00 60.97 71 TYR A CA 1
ATOM 533 C C . TYR A 1 71 ? 0.527 3.714 6.804 1.00 60.97 71 TYR A C 1
ATOM 535 O O . TYR A 1 71 ? 0.526 3.646 8.034 1.00 60.97 71 TYR A O 1
ATOM 543 N N . THR A 1 72 ? -0.598 3.983 6.138 1.00 62.34 72 THR A N 1
ATOM 544 C CA . THR A 1 72 ? -1.861 4.341 6.800 1.00 62.34 72 THR A CA 1
ATOM 545 C C . THR A 1 72 ? -2.508 3.138 7.487 1.00 62.34 72 THR A C 1
ATOM 547 O O . THR A 1 72 ? -3.104 3.286 8.554 1.00 62.34 72 THR A O 1
ATOM 550 N N . ASN A 1 73 ? -2.371 1.938 6.913 1.00 65.06 73 ASN A N 1
ATOM 551 C CA . ASN A 1 73 ? -2.880 0.706 7.523 1.00 65.06 73 ASN A CA 1
ATOM 552 C C . ASN A 1 73 ? -2.066 0.301 8.762 1.00 65.06 73 ASN A C 1
ATOM 554 O O . ASN A 1 73 ? -2.657 -0.111 9.758 1.00 65.06 73 ASN A O 1
ATOM 558 N N . GLY A 1 74 ? -0.742 0.495 8.746 1.00 66.00 74 GLY A N 1
ATOM 559 C CA . GLY A 1 74 ? 0.114 0.261 9.915 1.00 66.00 74 GLY A CA 1
ATOM 560 C C . GLY A 1 74 ? -0.259 1.151 11.103 1.00 66.00 74 GLY A C 1
ATOM 561 O O . GLY A 1 74 ? -0.403 0.662 12.221 1.00 66.00 74 GLY A O 1
ATOM 562 N N . LYS A 1 75 ? -0.535 2.441 10.857 1.00 59.09 75 LYS A N 1
ATOM 563 C CA . LYS A 1 75 ? -1.000 3.359 11.910 1.00 59.09 75 LYS A CA 1
ATOM 564 C C . LYS A 1 75 ? -2.333 2.905 12.509 1.00 59.09 75 LYS A C 1
ATOM 566 O O . LYS A 1 75 ? -2.478 2.917 13.723 1.00 59.09 75 LYS A O 1
ATOM 571 N N . LYS A 1 76 ? -3.277 2.436 11.681 1.00 64.88 76 LYS A N 1
ATOM 572 C CA . LYS A 1 76 ? -4.553 1.881 12.164 1.00 64.88 76 LYS A CA 1
ATOM 573 C C . LYS A 1 76 ? -4.361 0.639 13.030 1.00 64.88 76 LYS A C 1
ATOM 575 O O . LYS A 1 76 ? -5.042 0.533 14.038 1.00 64.88 76 LYS A O 1
ATOM 580 N N . ALA A 1 77 ? -3.433 -0.252 12.682 1.00 66.69 77 ALA A N 1
ATOM 581 C CA . ALA A 1 77 ? -3.125 -1.427 13.496 1.00 66.69 77 ALA A CA 1
ATOM 582 C C . ALA A 1 77 ? -2.524 -1.040 14.859 1.00 66.69 77 ALA A C 1
ATOM 584 O O . ALA A 1 77 ? -2.985 -1.517 15.888 1.00 66.69 77 ALA A O 1
ATOM 585 N N . VAL A 1 78 ? -1.561 -0.114 14.885 1.00 70.06 78 VAL A N 1
ATOM 586 C CA . VAL A 1 78 ? -0.947 0.371 16.135 1.00 70.06 78 VAL A CA 1
ATOM 587 C C . VAL A 1 78 ? -1.951 1.135 16.997 1.00 70.06 78 VAL A C 1
ATOM 589 O O . VAL A 1 78 ? -1.975 0.961 18.213 1.00 70.06 78 VAL A O 1
ATOM 592 N N . THR A 1 79 ? -2.801 1.969 16.392 1.00 67.81 79 THR A N 1
ATOM 593 C CA . THR A 1 79 ? -3.875 2.649 17.120 1.00 67.81 79 THR A CA 1
ATOM 594 C C . THR A 1 79 ? -4.892 1.641 17.640 1.00 67.81 79 THR A C 1
ATOM 596 O O . THR A 1 79 ? -5.257 1.756 18.791 1.00 67.81 79 THR A O 1
ATOM 599 N N . MET A 1 80 ? -5.273 0.612 16.878 1.00 62.81 80 MET A N 1
ATOM 600 C CA . MET A 1 80 ? -6.184 -0.441 17.345 1.00 62.81 80 MET A CA 1
ATOM 601 C C . MET A 1 80 ? -5.613 -1.210 18.547 1.00 62.81 80 MET A C 1
ATOM 603 O O . MET A 1 80 ? -6.312 -1.370 19.537 1.00 62.81 80 MET A O 1
ATOM 607 N N . ILE A 1 81 ? -4.329 -1.580 18.511 1.00 69.38 81 ILE A N 1
ATOM 608 C CA . ILE A 1 81 ? -3.632 -2.248 19.628 1.00 69.38 81 ILE A CA 1
ATOM 609 C C . ILE A 1 81 ? -3.584 -1.358 20.886 1.00 69.38 81 ILE A C 1
ATOM 611 O O . ILE A 1 81 ? -3.737 -1.840 22.004 1.00 69.38 81 ILE A O 1
ATOM 615 N N . ASN A 1 82 ? -3.392 -0.045 20.730 1.00 68.62 82 ASN A N 1
ATOM 616 C CA . ASN A 1 82 ? -3.382 0.894 21.862 1.00 68.62 82 ASN A CA 1
ATOM 617 C C . ASN A 1 82 ? -4.791 1.330 22.309 1.00 68.62 82 ASN A C 1
ATOM 619 O O . ASN A 1 82 ? -4.982 1.733 23.457 1.00 68.62 82 ASN A O 1
ATOM 623 N N . SER A 1 83 ? -5.773 1.269 21.410 1.00 59.31 83 SER A N 1
ATOM 624 C CA . SER A 1 83 ? -7.172 1.606 21.672 1.00 59.31 83 SER A CA 1
ATOM 625 C C . SER A 1 83 ? -7.928 0.469 22.352 1.00 59.31 83 SER A C 1
ATOM 627 O O . SER A 1 83 ? -8.883 0.774 23.055 1.00 59.31 83 SER A O 1
ATOM 629 N N . ASP A 1 84 ? -7.470 -0.782 22.238 1.00 57.50 84 ASP A N 1
ATOM 630 C CA . ASP A 1 84 ? -7.996 -1.920 23.011 1.00 57.50 84 ASP A CA 1
ATOM 631 C C . ASP A 1 84 ? -7.908 -1.641 24.526 1.00 57.50 84 ASP A C 1
ATOM 633 O O . ASP A 1 84 ? -8.895 -1.719 25.246 1.00 57.50 84 ASP A O 1
ATOM 637 N N . ASN A 1 85 ? -6.782 -1.080 24.984 1.00 54.84 85 ASN A N 1
ATOM 638 C CA . ASN A 1 85 ? -6.574 -0.649 26.377 1.00 54.84 85 ASN A CA 1
ATOM 639 C C . ASN A 1 85 ? -7.429 0.562 26.831 1.00 54.84 85 ASN A C 1
ATOM 641 O O . ASN A 1 85 ? -7.417 0.923 28.010 1.00 54.84 85 ASN A O 1
ATOM 645 N N . ASN A 1 86 ? -8.117 1.253 25.914 1.00 54.62 86 ASN A N 1
ATOM 646 C CA . ASN A 1 86 ? -8.968 2.415 26.215 1.00 54.62 86 ASN A CA 1
ATOM 647 C C . ASN A 1 86 ? -10.463 2.145 25.998 1.00 54.62 86 ASN A C 1
ATOM 649 O O . ASN A 1 86 ? -11.275 3.014 26.319 1.00 54.62 86 ASN A O 1
ATOM 653 N N . LEU A 1 87 ? -10.842 0.987 25.455 1.00 57.97 87 LEU A N 1
ATOM 654 C CA . LEU A 1 87 ? -12.243 0.578 25.347 1.00 57.97 87 LEU A CA 1
ATOM 655 C C . LEU A 1 87 ? -12.764 0.122 26.716 1.00 57.97 87 LEU A C 1
ATOM 657 O O . LEU A 1 87 ? -13.816 0.596 27.137 1.00 57.97 87 LEU A O 1
ATOM 661 N N . ASP A 1 88 ? -11.957 -0.620 27.477 1.00 54.56 88 ASP A N 1
ATOM 662 C CA . ASP A 1 88 ? -12.286 -1.020 28.854 1.00 54.56 88 ASP A CA 1
ATOM 663 C C . ASP A 1 88 ? -12.464 0.195 29.783 1.00 54.56 88 ASP A C 1
ATOM 665 O O . A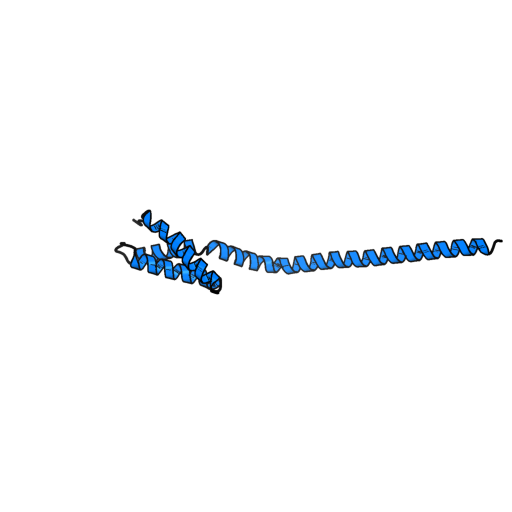SP A 1 88 ? -13.417 0.273 30.556 1.00 54.56 88 ASP A O 1
ATOM 669 N N . LYS A 1 89 ? -11.624 1.229 29.623 1.00 53.62 89 LYS A N 1
ATOM 670 C CA . LYS A 1 89 ? -11.721 2.477 30.406 1.00 53.62 89 LYS A CA 1
ATOM 671 C C . LYS A 1 89 ? -12.895 3.373 30.010 1.00 53.62 89 LYS A C 1
ATOM 673 O O . LYS A 1 89 ? -13.309 4.211 30.806 1.00 53.62 89 LYS A O 1
ATOM 678 N N . GLN A 1 90 ? -13.403 3.260 28.782 1.00 53.62 90 GLN A N 1
ATOM 679 C CA . GLN A 1 90 ? -14.568 4.030 28.334 1.00 53.62 90 GLN A CA 1
ATOM 680 C C . GLN A 1 90 ? -15.886 3.352 28.724 1.00 53.62 90 GLN A C 1
ATOM 682 O O . GLN A 1 90 ? -16.849 4.063 29.004 1.00 53.62 90 GLN A O 1
ATOM 687 N N . ILE A 1 91 ? -15.913 2.018 28.804 1.00 55.06 91 ILE A N 1
ATOM 688 C CA . ILE A 1 91 ? -17.070 1.244 29.274 1.00 55.06 91 ILE A CA 1
ATOM 689 C C . ILE A 1 91 ? -17.248 1.416 30.795 1.00 55.06 91 ILE A C 1
ATOM 691 O O . ILE A 1 91 ? -18.339 1.772 31.230 1.00 55.06 91 ILE A O 1
ATOM 695 N N . GLU A 1 92 ? -16.172 1.341 31.589 1.00 53.41 92 GLU A N 1
ATOM 696 C CA . GLU A 1 92 ? -16.223 1.549 33.052 1.00 53.41 92 GLU A CA 1
ATOM 697 C C . GLU A 1 92 ? -16.662 2.979 33.437 1.00 53.41 92 GLU A C 1
ATOM 699 O O . GLU A 1 92 ? -17.424 3.199 34.385 1.00 53.41 92 GLU A O 1
ATOM 704 N N . LYS A 1 93 ? -16.241 3.982 32.654 1.00 52.59 93 LYS A N 1
ATOM 705 C CA . LYS A 1 93 ? -16.606 5.386 32.897 1.00 52.59 93 LYS A CA 1
ATOM 706 C C . LYS A 1 93 ? -18.066 5.685 32.537 1.00 52.59 93 LYS A C 1
ATOM 708 O O . LYS A 1 93 ? -18.708 6.460 33.239 1.00 52.59 93 LYS A O 1
ATOM 713 N N . GLN A 1 94 ? -18.603 5.047 31.493 1.00 51.72 94 GLN A N 1
ATOM 714 C CA . GLN A 1 94 ? -20.019 5.173 31.120 1.00 51.72 94 GLN A CA 1
ATOM 715 C C . GLN A 1 94 ? -20.946 4.439 32.100 1.00 51.72 94 GLN A C 1
ATOM 717 O O . GLN A 1 94 ? -22.023 4.940 32.411 1.00 51.72 94 GLN A O 1
ATOM 722 N N . GLU A 1 95 ? -20.529 3.291 32.633 1.00 53.59 95 GLU A N 1
ATOM 723 C CA . GLU A 1 95 ? -21.317 2.522 33.605 1.00 53.59 95 GLU A CA 1
ATOM 724 C C . GLU A 1 95 ? -21.424 3.243 34.962 1.00 53.59 95 GLU A C 1
ATOM 726 O O . GLU A 1 95 ? -22.491 3.274 35.579 1.00 53.59 95 GLU A O 1
ATOM 731 N N . THR A 1 96 ? -20.357 3.937 35.372 1.00 53.97 96 THR A N 1
ATOM 732 C CA . THR A 1 96 ? -20.335 4.742 36.606 1.00 53.97 96 THR A CA 1
ATOM 733 C C . THR A 1 96 ? -21.231 5.987 36.512 1.00 53.97 96 THR A C 1
ATOM 735 O O . THR A 1 96 ? -21.921 6.328 37.477 1.00 53.97 96 THR A O 1
ATOM 738 N N . ASP A 1 97 ? -21.263 6.654 35.353 1.00 56.06 97 ASP A N 1
ATOM 739 C CA . ASP A 1 97 ? -22.114 7.832 35.140 1.00 56.06 97 ASP A CA 1
ATOM 740 C C . ASP A 1 97 ? -23.603 7.459 35.039 1.00 56.06 97 ASP A C 1
ATOM 742 O O . ASP A 1 97 ? -24.445 8.161 35.602 1.00 56.06 97 ASP A O 1
ATOM 746 N N . ASN A 1 98 ? -23.938 6.326 34.409 1.00 55.38 98 ASN A N 1
ATOM 747 C CA . ASN A 1 98 ? -25.323 5.848 34.319 1.00 55.38 98 ASN A CA 1
ATOM 748 C C . ASN A 1 98 ? -25.882 5.433 35.690 1.00 55.38 98 ASN A C 1
ATOM 750 O O . ASN A 1 98 ? -26.967 5.874 36.066 1.00 55.38 98 ASN A O 1
ATOM 754 N N . ASN A 1 99 ? -25.110 4.692 36.491 1.00 55.94 99 ASN A N 1
ATOM 755 C CA . ASN A 1 99 ? -25.541 4.269 37.828 1.00 55.94 99 ASN A CA 1
ATOM 756 C C . ASN A 1 99 ? -25.785 5.471 38.771 1.00 55.94 99 ASN A C 1
ATOM 758 O O . ASN A 1 99 ? -26.712 5.480 39.579 1.00 55.94 99 ASN A O 1
ATOM 762 N N . LYS A 1 100 ? -25.012 6.556 38.625 1.00 57.44 100 LYS A N 1
ATOM 763 C CA . LYS A 1 100 ? -25.202 7.788 39.411 1.00 57.44 100 LYS A CA 1
ATOM 764 C C . LYS A 1 100 ? -26.507 8.523 39.079 1.00 57.44 100 LYS A C 1
ATOM 766 O O . LYS A 1 100 ? -27.077 9.178 39.951 1.00 57.44 100 LYS A O 1
ATOM 771 N N . ILE A 1 101 ? -26.972 8.439 37.834 1.00 60.03 101 ILE A N 1
ATOM 772 C CA . ILE A 1 101 ? -28.245 9.035 37.406 1.00 60.03 101 ILE A CA 1
ATOM 773 C C . ILE A 1 101 ? -29.422 8.249 37.995 1.00 60.03 101 ILE A C 1
ATOM 775 O O . ILE A 1 101 ? -30.392 8.862 38.442 1.00 60.03 101 ILE A O 1
ATOM 779 N N . ASP A 1 102 ? -29.316 6.921 38.050 1.00 58.81 102 ASP A N 1
ATOM 780 C CA . ASP A 1 102 ? -30.363 6.056 38.600 1.00 58.81 102 ASP A CA 1
ATOM 781 C C . ASP A 1 102 ? -30.509 6.226 40.117 1.00 58.81 102 ASP A C 1
ATOM 783 O O . ASP A 1 102 ? -31.623 6.408 40.605 1.00 58.81 102 ASP A O 1
ATOM 787 N N . VAL A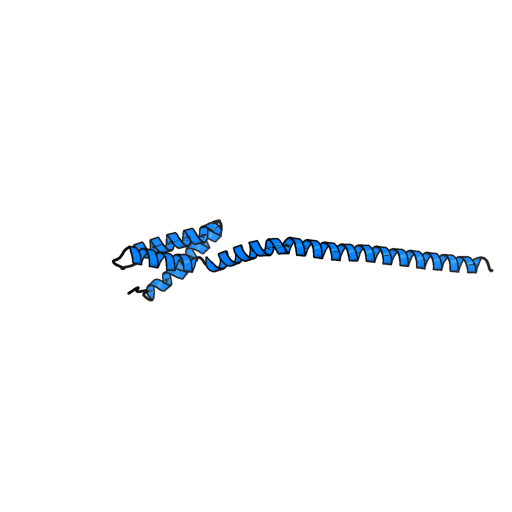 1 103 ? -29.400 6.297 40.863 1.00 60.56 103 VAL A N 1
ATOM 788 C CA . VAL A 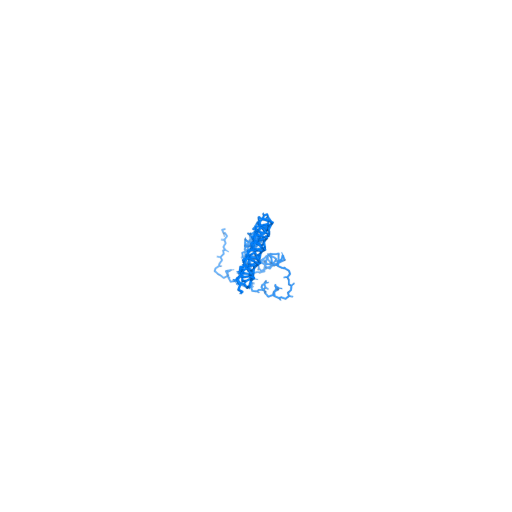1 103 ? -29.442 6.578 42.312 1.00 60.56 103 VAL A CA 1
ATOM 789 C C . VAL A 1 103 ? -30.074 7.945 42.596 1.00 60.56 103 VAL A C 1
ATOM 791 O O . VAL A 1 103 ? -30.928 8.060 43.471 1.00 60.56 103 VAL A O 1
ATOM 794 N N . LYS A 1 104 ? -29.735 8.972 41.804 1.00 60.16 104 LYS A N 1
ATOM 795 C CA . LYS A 1 104 ? -30.297 10.317 41.981 1.00 60.16 104 LYS A CA 1
ATOM 796 C C . LYS A 1 104 ? -31.809 10.363 41.724 1.00 60.16 104 LYS A C 1
ATOM 798 O O . LYS A 1 104 ? -32.521 11.051 42.446 1.00 60.16 104 LYS A O 1
ATOM 803 N N . LYS A 1 105 ? -32.311 9.606 40.739 1.00 62.38 105 LYS A N 1
ATOM 804 C CA . LYS A 1 105 ? -33.758 9.493 40.490 1.00 62.38 105 LYS A CA 1
ATOM 805 C C . LYS A 1 105 ? -34.503 8.853 41.661 1.00 62.38 105 LYS A C 1
ATOM 807 O O . LYS A 1 105 ? -35.602 9.297 41.971 1.00 62.38 105 LYS A O 1
ATOM 812 N N . LEU A 1 106 ? -33.911 7.846 42.307 1.00 59.12 106 LEU A N 1
ATOM 813 C CA . LEU A 1 106 ? -34.514 7.202 43.477 1.00 59.12 106 LEU A CA 1
ATOM 814 C C . LEU A 1 106 ? -34.557 8.132 44.699 1.00 59.12 106 LEU A C 1
ATOM 816 O O . LEU A 1 106 ? -35.514 8.074 45.471 1.00 59.12 106 LEU A O 1
ATOM 820 N N . ASP A 1 107 ? -33.544 8.980 44.880 1.00 63.53 107 ASP A N 1
ATOM 821 C CA . ASP A 1 107 ? -33.527 9.969 45.963 1.00 63.53 107 ASP A CA 1
ATOM 822 C C . ASP A 1 107 ? -34.577 11.070 45.730 1.00 63.53 107 ASP A C 1
ATOM 824 O O . ASP A 1 107 ? -35.329 11.414 46.644 1.00 63.53 107 ASP A O 1
ATOM 828 N N . ASP A 1 108 ? -34.704 11.547 44.486 1.00 70.88 108 ASP A N 1
ATOM 829 C CA . ASP A 1 108 ? -35.706 12.550 44.107 1.00 70.88 108 ASP A CA 1
ATOM 830 C C . ASP A 1 108 ? -37.149 12.019 44.289 1.00 70.88 108 ASP A C 1
ATOM 832 O O . ASP A 1 108 ? -38.031 12.753 44.741 1.00 70.88 108 ASP A O 1
ATOM 836 N N . GLU A 1 109 ? -37.404 10.741 43.984 1.00 70.94 109 GLU A N 1
ATOM 837 C CA . GLU A 1 109 ? -38.723 10.109 44.155 1.00 70.94 109 GLU A CA 1
ATOM 838 C C . GLU A 1 109 ? -39.104 9.959 45.638 1.00 70.94 109 GLU A C 1
ATOM 840 O O . GLU A 1 109 ? -40.223 10.303 46.036 1.00 70.94 109 GLU A O 1
ATOM 845 N N . LYS A 1 110 ? -38.151 9.556 46.489 1.00 69.00 110 LYS A N 1
ATOM 846 C CA . LYS A 1 110 ? -38.360 9.455 47.944 1.00 69.00 110 LYS A CA 1
ATOM 847 C C . LYS A 1 110 ? -38.634 10.809 48.599 1.00 69.00 110 LYS A C 1
ATOM 849 O O . LYS A 1 110 ? -39.476 10.900 49.495 1.00 69.00 110 LYS A O 1
ATOM 854 N N . ASP A 1 111 ? -37.970 11.869 48.143 1.00 69.75 111 ASP A N 1
ATOM 855 C CA . ASP A 1 111 ? -38.202 13.227 48.642 1.00 69.75 111 ASP A CA 1
ATOM 856 C C . ASP A 1 111 ? -39.595 13.761 48.272 1.00 69.75 111 ASP A C 1
ATOM 858 O O . ASP A 1 111 ? -40.191 14.537 49.030 1.00 69.75 111 ASP A O 1
ATOM 862 N N . ILE A 1 112 ? -40.135 13.353 47.121 1.00 72.19 112 ILE A N 1
ATOM 863 C CA . ILE A 1 112 ? -41.495 13.707 46.698 1.00 72.19 112 ILE A CA 1
ATOM 864 C C . ILE A 1 112 ? -42.529 12.962 47.549 1.00 72.19 112 ILE A C 1
ATOM 866 O O . ILE A 1 112 ? -43.453 13.604 48.058 1.00 72.19 112 ILE A O 1
ATOM 870 N N . GLU A 1 113 ? -42.357 11.655 47.775 1.00 70.62 113 GLU A N 1
ATOM 871 C CA . GLU A 1 113 ? -43.251 10.880 48.650 1.00 70.62 113 GLU A CA 1
ATOM 872 C C . GLU A 1 113 ? -43.271 11.430 50.083 1.00 70.62 113 GLU A C 1
ATOM 874 O O . GLU A 1 113 ? -44.342 11.606 50.674 1.00 70.62 113 GLU A O 1
ATOM 879 N N . LEU A 1 114 ? -42.105 11.794 50.629 1.00 74.56 114 LEU A N 1
ATOM 880 C CA . LEU A 1 114 ? -42.001 12.369 51.971 1.00 74.56 114 LEU A CA 1
ATOM 881 C C . LEU A 1 114 ? -42.716 13.728 52.074 1.00 74.56 114 LEU A C 1
ATOM 883 O O . LEU A 1 114 ? -43.412 14.000 53.057 1.00 74.56 114 LEU A O 1
ATOM 887 N N . LYS A 1 115 ? -42.582 14.590 51.057 1.00 74.06 115 LYS A N 1
ATOM 888 C CA . LYS A 1 115 ? -43.279 15.888 51.003 1.00 74.06 115 LYS A CA 1
ATOM 889 C C . LYS A 1 115 ? -44.793 15.722 50.887 1.00 74.06 115 LYS A C 1
ATOM 891 O O . LYS A 1 115 ? -45.526 16.478 51.527 1.00 74.06 115 LYS A O 1
ATOM 896 N N . LEU A 1 116 ? -45.257 14.740 50.115 1.00 73.00 116 LEU A N 1
ATOM 897 C CA . LEU A 1 116 ? -46.681 14.471 49.934 1.00 73.00 116 LEU A CA 1
ATOM 898 C C . LEU A 1 116 ? -47.320 13.964 51.233 1.00 73.00 116 LEU A C 1
ATOM 900 O O . LEU A 1 116 ? -48.340 14.500 51.667 1.00 73.00 116 LEU A O 1
ATOM 904 N N . ASN A 1 117 ? -46.676 13.008 51.906 1.00 72.44 117 ASN A N 1
ATOM 905 C CA . ASN A 1 117 ? -47.184 12.441 53.154 1.00 72.44 117 ASN A CA 1
ATOM 906 C C . ASN A 1 117 ? -47.247 13.492 54.282 1.00 72.44 117 ASN A C 1
ATOM 908 O O . ASN A 1 117 ? -48.218 13.567 55.037 1.00 72.44 117 ASN A O 1
ATOM 912 N N . ASN A 1 118 ? -46.255 14.386 54.340 1.00 74.50 118 ASN A N 1
ATOM 913 C CA . ASN A 1 118 ? -46.255 15.504 55.284 1.00 74.50 118 ASN A CA 1
ATOM 914 C C . ASN A 1 118 ? -47.360 16.537 55.000 1.00 74.50 118 ASN A C 1
ATOM 916 O O . ASN A 1 118 ? -47.889 17.135 55.937 1.00 74.50 118 ASN A O 1
ATOM 920 N N . HIS A 1 119 ? -47.730 16.763 53.734 1.00 71.50 119 HIS A N 1
ATOM 921 C CA . HIS A 1 119 ? -48.823 17.676 53.387 1.00 71.50 119 HIS A CA 1
ATOM 922 C C . HIS A 1 119 ? -50.194 17.091 53.748 1.00 71.50 119 HIS A C 1
ATOM 924 O O . HIS A 1 119 ? -51.024 17.787 54.328 1.00 71.50 119 HIS A O 1
ATOM 930 N N . ILE A 1 120 ? -50.393 15.799 53.479 1.00 71.19 120 ILE A N 1
ATOM 931 C CA . ILE A 1 120 ? -51.626 15.073 53.795 1.00 71.19 120 ILE A CA 1
ATOM 932 C C . ILE A 1 120 ? -51.886 15.071 55.309 1.00 71.19 120 ILE A C 1
ATOM 934 O O . ILE A 1 120 ? -52.967 15.463 55.749 1.00 71.19 120 ILE A O 1
ATOM 938 N N . ASN A 1 121 ? -50.879 14.735 56.123 1.00 66.94 121 ASN A N 1
ATOM 939 C CA . ASN A 1 121 ? -51.015 14.755 57.585 1.00 66.94 121 ASN A CA 1
ATOM 940 C C . ASN A 1 121 ? -51.360 16.151 58.129 1.00 66.94 121 ASN A C 1
ATOM 942 O O . ASN A 1 121 ? -52.132 16.277 59.078 1.00 66.94 121 ASN A O 1
ATOM 946 N N . LYS A 1 122 ? -50.846 17.212 57.495 1.00 67.62 122 LYS A N 1
ATOM 947 C CA . LYS A 1 122 ? -51.123 18.601 57.882 1.00 67.62 122 LYS A CA 1
ATOM 948 C C . LYS A 1 122 ? -52.544 19.057 57.533 1.00 67.62 122 LYS A C 1
ATOM 950 O O . LYS A 1 122 ? -53.062 19.957 58.190 1.00 67.62 122 LYS A O 1
ATOM 955 N N . GLU A 1 123 ? -53.170 18.469 56.517 1.00 62.47 123 GLU A N 1
ATOM 956 C CA . GLU A 1 123 ? -54.574 18.731 56.179 1.00 62.47 123 GLU A CA 1
ATOM 957 C C . GLU A 1 123 ? -55.531 17.947 57.089 1.00 62.47 123 GLU A C 1
ATOM 959 O O . GLU A 1 123 ? -56.520 18.516 57.548 1.00 62.47 123 GLU A O 1
ATOM 964 N N . TYR A 1 124 ? -55.206 16.704 57.464 1.00 59.09 124 TYR A N 1
ATOM 965 C CA . TYR A 1 124 ? -56.005 15.954 58.444 1.00 59.09 124 TYR A CA 1
ATOM 966 C C . TYR A 1 124 ? -56.002 16.603 59.838 1.00 59.09 124 TYR A C 1
ATOM 968 O O . TYR A 1 124 ? -57.054 16.691 60.469 1.00 59.09 124 TYR A O 1
ATOM 976 N N . GLU A 1 125 ? -54.875 17.170 60.287 1.00 58.56 125 GLU A N 1
ATOM 977 C CA . GLU A 1 125 ? -54.800 17.873 61.581 1.00 58.56 125 GLU A CA 1
ATOM 978 C C . GLU A 1 125 ? -55.662 19.155 61.637 1.00 58.56 125 GLU A C 1
ATOM 980 O O . GLU A 1 125 ? -56.002 19.643 62.717 1.00 58.56 125 GLU A O 1
ATOM 985 N N . LYS A 1 126 ? -56.037 19.721 60.480 1.00 59.00 126 LYS A N 1
ATOM 986 C CA . LYS A 1 126 ? -56.934 20.887 60.398 1.00 59.00 126 LYS A CA 1
ATOM 987 C C . LYS A 1 126 ? -58.412 20.512 60.442 1.00 59.00 126 LYS A C 1
ATOM 989 O O . LYS A 1 126 ? -59.226 21.355 60.809 1.00 59.00 126 LYS A O 1
ATOM 994 N N . ILE A 1 127 ? -58.759 19.287 60.052 1.00 58.72 127 ILE A N 1
ATOM 995 C CA . ILE A 1 127 ? -60.148 18.812 60.004 1.00 58.72 127 ILE A CA 1
ATOM 996 C C . ILE A 1 127 ? -60.605 18.346 61.393 1.00 58.72 127 ILE A C 1
ATOM 998 O O . ILE A 1 127 ? -61.755 18.568 61.746 1.00 58.72 127 ILE A O 1
ATOM 1002 N N . ASP A 1 128 ? -59.695 17.811 62.211 1.00 55.16 128 ASP A N 1
ATOM 1003 C CA . ASP A 1 128 ? -59.982 17.324 63.574 1.00 55.16 128 ASP A CA 1
ATOM 1004 C C . ASP A 1 128 ? -60.075 18.452 64.634 1.00 55.16 128 ASP A C 1
ATOM 1006 O O . ASP A 1 128 ? -60.382 18.221 65.801 1.00 55.16 128 ASP A O 1
ATOM 1010 N N . LYS A 1 129 ? -59.794 19.704 64.238 1.00 55.12 129 LYS A N 1
ATOM 1011 C CA . LYS A 1 129 ? -59.862 20.911 65.092 1.00 55.12 129 LYS A CA 1
ATOM 1012 C C . LYS A 1 129 ? -61.084 21.798 64.806 1.00 55.12 129 LYS A C 1
ATOM 1014 O O . LYS A 1 129 ? -61.084 22.967 65.200 1.00 55.12 129 LYS A O 1
ATOM 1019 N N . LYS A 1 130 ? -62.103 21.280 64.118 1.00 47.09 130 LYS A N 1
ATOM 1020 C CA . LYS A 1 130 ? -63.343 21.999 63.800 1.00 47.09 130 LYS A CA 1
ATOM 1021 C C . LYS A 1 130 ? -64.561 21.246 64.317 1.00 47.09 130 LYS A C 1
ATOM 1023 O O . LYS A 1 130 ? -65.493 21.941 64.774 1.00 47.09 130 LYS A O 1
#

Secondary structure (DSSP, 8-state):
-----GGGGGHHHHHHHHHHHHHHTT--TTTHHHHHHHHHHHHHHHH---S-HHHHHHHHHHHHHHHHTHHHHHHHHHHHHHHHHHHHHHHHHHHHHHHHHHHHHHHHHHHHHHHHHHHHHHHHHHHTT-